Protein AF-A0A2E0KS96-F1 (afdb_monomer_lite)

Structure (mmCIF, N/CA/C/O backbone):
data_AF-A0A2E0KS96-F1
#
_entry.id   AF-A0A2E0KS96-F1
#
loop_
_atom_site.group_PDB
_atom_site.id
_atom_site.type_symbol
_atom_site.label_atom_id
_atom_site.label_alt_id
_atom_site.label_comp_id
_atom_site.label_asym_id
_atom_site.label_entity_id
_atom_site.label_seq_id
_atom_site.pdbx_PDB_ins_code
_atom_site.Cartn_x
_atom_site.Cartn_y
_atom_site.Cartn_z
_atom_site.occupancy
_atom_site.B_iso_or_equiv
_atom_site.auth_seq_id
_atom_site.auth_comp_id
_atom_site.auth_asym_id
_atom_site.auth_atom_id
_atom_site.pdbx_PDB_model_num
ATOM 1 N N . MET A 1 1 ? 9.827 -7.570 -33.670 1.00 41.34 1 MET A N 1
ATOM 2 C CA . MET A 1 1 ? 10.094 -8.066 -32.306 1.00 41.34 1 MET A CA 1
ATOM 3 C C . MET A 1 1 ? 9.637 -6.985 -31.356 1.00 41.34 1 MET A C 1
ATOM 5 O O . MET A 1 1 ? 10.199 -5.901 -31.411 1.00 41.34 1 MET A O 1
ATOM 9 N N . ALA A 1 2 ? 8.572 -7.228 -30.593 1.00 35.59 2 ALA A N 1
ATOM 10 C CA . ALA A 1 2 ? 8.258 -6.368 -29.458 1.00 35.59 2 ALA A CA 1
ATOM 11 C C . ALA A 1 2 ? 9.322 -6.625 -28.376 1.00 35.59 2 ALA A C 1
ATOM 13 O O . ALA A 1 2 ? 9.708 -7.787 -28.212 1.00 35.59 2 ALA A O 1
ATOM 14 N N . PRO A 1 3 ? 9.837 -5.597 -27.688 1.00 42.97 3 PRO A N 1
ATOM 15 C CA . PRO A 1 3 ? 10.655 -5.827 -26.512 1.00 42.97 3 PRO A CA 1
ATOM 16 C C . PRO A 1 3 ? 9.755 -6.458 -25.447 1.00 42.97 3 PRO A C 1
ATOM 18 O O . PRO A 1 3 ? 8.771 -5.866 -25.014 1.00 42.97 3 PRO A O 1
ATOM 21 N N . SER A 1 4 ? 10.049 -7.699 -25.080 1.00 44.81 4 SER A N 1
ATOM 22 C CA . SER A 1 4 ? 9.535 -8.304 -23.858 1.00 44.81 4 SER A CA 1
ATOM 23 C C . SER A 1 4 ? 10.407 -7.792 -22.715 1.00 44.81 4 SER A C 1
ATOM 25 O O . SER A 1 4 ? 11.519 -8.288 -22.534 1.00 44.81 4 SER A O 1
ATOM 27 N N . ALA A 1 5 ? 9.938 -6.771 -22.000 1.00 39.56 5 ALA A N 1
ATOM 28 C CA . ALA A 1 5 ? 10.449 -6.471 -20.672 1.00 39.56 5 ALA A CA 1
ATOM 29 C C . ALA A 1 5 ? 9.904 -7.564 -19.744 1.00 39.56 5 ALA A C 1
ATOM 31 O O . ALA A 1 5 ? 8.696 -7.677 -19.550 1.00 39.56 5 ALA A O 1
ATOM 32 N N . PHE A 1 6 ? 10.782 -8.446 -19.277 1.00 43.94 6 PHE A N 1
ATOM 33 C CA . PHE A 1 6 ? 10.461 -9.322 -18.159 1.00 43.94 6 PHE A CA 1
ATOM 34 C C . PHE A 1 6 ? 10.735 -8.513 -16.897 1.00 43.94 6 PHE A C 1
ATOM 36 O O . PHE A 1 6 ? 11.858 -8.052 -16.708 1.00 43.94 6 PHE A O 1
ATOM 43 N N . ALA A 1 7 ? 9.700 -8.310 -16.088 1.00 44.06 7 ALA A N 1
ATOM 44 C CA . ALA A 1 7 ? 9.826 -7.730 -14.766 1.00 44.06 7 ALA A CA 1
ATOM 45 C C . ALA A 1 7 ? 10.709 -8.639 -13.905 1.00 44.06 7 ALA A C 1
ATOM 47 O O . ALA A 1 7 ? 10.356 -9.795 -13.667 1.00 44.06 7 ALA A O 1
ATOM 48 N N . ASP A 1 8 ? 11.875 -8.155 -13.480 1.00 51.38 8 ASP A N 1
ATOM 49 C CA . ASP A 1 8 ? 12.608 -8.799 -12.392 1.00 51.38 8 ASP A CA 1
ATOM 50 C C . ASP A 1 8 ? 11.995 -8.304 -11.076 1.00 51.38 8 ASP A C 1
ATOM 52 O O . ASP A 1 8 ? 12.445 -7.316 -10.490 1.00 51.38 8 ASP A O 1
ATOM 56 N N . ASP A 1 9 ? 10.907 -8.961 -10.654 1.00 61.72 9 ASP A N 1
ATOM 57 C CA . ASP A 1 9 ? 10.118 -8.616 -9.457 1.00 61.72 9 ASP A CA 1
ATOM 58 C C . ASP A 1 9 ? 10.961 -8.593 -8.168 1.00 61.72 9 ASP A C 1
ATOM 60 O O . ASP A 1 9 ? 10.525 -8.059 -7.150 1.00 61.72 9 ASP A O 1
ATOM 64 N N . ALA A 1 10 ? 12.182 -9.141 -8.195 1.00 73.12 10 ALA A N 1
ATOM 65 C CA . ALA A 1 10 ? 13.102 -9.164 -7.063 1.00 73.12 10 ALA A CA 1
ATOM 66 C C . ALA A 1 10 ? 13.504 -7.767 -6.554 1.00 73.12 10 ALA A C 1
ATOM 68 O O . ALA A 1 10 ? 13.936 -7.654 -5.407 1.00 73.12 10 ALA A O 1
ATOM 69 N N . ASN A 1 11 ? 13.366 -6.724 -7.380 1.00 89.12 11 ASN A N 1
ATOM 70 C CA . ASN A 1 11 ? 13.737 -5.352 -7.017 1.00 89.12 11 ASN A CA 1
ATOM 71 C C . ASN A 1 11 ? 12.546 -4.476 -6.602 1.00 89.12 11 ASN A C 1
ATOM 73 O O . ASN A 1 11 ? 12.747 -3.310 -6.261 1.00 89.12 11 ASN A O 1
ATOM 77 N N . LEU A 1 12 ? 11.322 -5.016 -6.636 1.00 92.19 12 LEU A N 1
ATOM 78 C CA . LEU A 1 12 ? 10.123 -4.307 -6.203 1.00 92.19 12 LEU A CA 1
ATOM 79 C C . LEU A 1 12 ? 9.871 -4.539 -4.713 1.00 92.19 12 LEU A C 1
ATOM 81 O O . LEU A 1 12 ? 9.818 -5.675 -4.239 1.00 92.19 12 LEU A O 1
ATOM 85 N N . SER A 1 13 ? 9.665 -3.457 -3.969 1.00 92.88 13 SER A N 1
ATOM 86 C CA . SER A 1 13 ? 9.286 -3.509 -2.556 1.00 92.88 13 SER A CA 1
ATOM 87 C C . SER A 1 13 ? 8.126 -2.568 -2.260 1.00 92.88 13 SER A C 1
ATOM 89 O O . SER A 1 13 ? 8.065 -1.454 -2.773 1.00 92.88 13 SER A O 1
ATOM 91 N N . LEU A 1 14 ? 7.186 -3.034 -1.435 1.00 92.38 14 LEU A N 1
ATOM 92 C CA . LEU A 1 14 ? 6.072 -2.235 -0.939 1.00 92.38 14 LEU A CA 1
ATOM 93 C C . LEU A 1 14 ? 6.278 -1.980 0.551 1.00 92.38 14 LEU A C 1
ATOM 95 O O . LEU A 1 14 ? 6.235 -2.909 1.361 1.00 92.38 14 LEU A O 1
ATOM 99 N N . ASN A 1 15 ? 6.459 -0.715 0.907 1.00 93.81 15 ASN A N 1
ATOM 100 C CA . ASN A 1 15 ? 6.673 -0.296 2.282 1.00 93.81 15 ASN A CA 1
ATOM 101 C C . ASN A 1 15 ? 5.444 0.473 2.746 1.00 93.81 15 ASN A C 1
ATOM 103 O O . ASN A 1 15 ? 5.201 1.575 2.267 1.00 93.81 15 ASN A O 1
ATOM 107 N N . ALA A 1 16 ? 4.685 -0.105 3.676 1.00 92.75 16 ALA A N 1
ATOM 108 C CA . ALA A 1 16 ? 3.511 0.527 4.265 1.00 92.75 16 ALA A CA 1
ATOM 109 C C . ALA A 1 16 ? 3.767 0.930 5.722 1.00 92.75 16 ALA A C 1
ATOM 111 O O . ALA A 1 16 ? 4.450 0.212 6.461 1.00 92.75 16 ALA A O 1
ATOM 112 N N . ALA A 1 17 ? 3.193 2.054 6.140 1.00 92.75 17 ALA A N 1
ATOM 113 C CA . ALA A 1 17 ? 3.293 2.575 7.495 1.00 92.75 17 ALA A CA 1
ATOM 114 C C . ALA A 1 17 ? 1.920 3.012 8.017 1.00 92.75 17 ALA A C 1
ATOM 116 O O . ALA A 1 17 ? 1.048 3.418 7.255 1.00 92.75 17 ALA A O 1
ATOM 117 N N . LEU A 1 18 ? 1.735 2.908 9.336 1.00 93.62 18 LEU A N 1
ATOM 118 C CA . LEU A 1 18 ? 0.592 3.515 10.013 1.00 93.62 18 LEU A CA 1
ATOM 119 C C . LEU A 1 18 ? 0.907 4.984 10.275 1.00 93.62 18 LEU A C 1
ATOM 121 O O . LEU A 1 18 ? 1.874 5.289 10.977 1.00 93.62 18 LEU A O 1
ATOM 125 N N . GLU A 1 19 ? 0.063 5.871 9.769 1.00 93.69 19 GLU A N 1
ATOM 126 C CA . GLU A 1 19 ? 0.202 7.304 9.989 1.00 93.69 19 GLU A CA 1
ATOM 127 C C . GLU A 1 19 ? -0.487 7.713 11.290 1.00 93.69 19 GLU A C 1
ATOM 129 O O . GLU A 1 19 ? -1.593 7.274 11.606 1.00 93.69 19 GLU A O 1
ATOM 134 N N . GLY A 1 20 ? 0.191 8.540 12.090 1.00 90.06 20 GLY A N 1
ATOM 135 C CA . GLY A 1 20 ? -0.382 9.074 13.329 1.00 90.06 20 GLY A CA 1
ATOM 136 C C . GLY A 1 20 ? -0.763 8.014 14.372 1.00 90.06 20 GLY A C 1
ATOM 137 O O . GLY A 1 20 ? -1.671 8.250 15.173 1.00 90.06 20 GLY A O 1
ATOM 138 N N . ALA A 1 21 ? -0.090 6.856 14.374 1.00 90.19 21 ALA A N 1
ATOM 139 C CA . ALA A 1 21 ? -0.405 5.762 15.287 1.00 90.19 21 ALA A CA 1
ATOM 140 C C . ALA A 1 21 ? -0.402 6.223 16.762 1.00 90.19 21 ALA A C 1
ATOM 142 O O . ALA A 1 21 ? 0.564 6.850 17.206 1.00 90.19 21 ALA A O 1
ATOM 143 N N . PRO A 1 22 ? -1.447 5.907 17.552 1.00 89.69 22 PRO A N 1
ATOM 144 C CA . PRO A 1 22 ? -1.534 6.344 18.940 1.00 89.69 22 PRO A CA 1
ATOM 145 C C . PRO A 1 22 ? -0.378 5.822 19.802 1.00 89.69 22 PRO A C 1
ATOM 147 O O . PRO A 1 22 ? -0.086 4.626 19.779 1.00 89.69 22 PRO A O 1
ATOM 150 N N . ASP A 1 23 ? 0.163 6.663 20.692 1.00 91.00 23 ASP A N 1
ATOM 151 C CA . ASP A 1 23 ? 1.217 6.275 21.655 1.00 91.00 23 ASP A CA 1
ATOM 152 C C . ASP A 1 23 ? 0.822 5.075 22.534 1.00 91.00 23 ASP A C 1
ATOM 154 O O . ASP A 1 23 ? 1.665 4.299 22.984 1.00 91.00 23 ASP A O 1
ATOM 158 N N . LYS A 1 24 ? -0.486 4.902 22.777 1.00 92.75 24 LYS A N 1
ATOM 159 C CA . LYS A 1 24 ? -1.043 3.769 23.534 1.00 92.75 24 LYS A CA 1
ATOM 160 C C . LYS A 1 24 ? -0.850 2.417 22.823 1.00 92.75 24 LYS A C 1
ATOM 162 O O . LYS A 1 24 ? -1.009 1.382 23.464 1.00 92.75 24 LYS A O 1
ATOM 167 N N . GLY A 1 25 ? -0.527 2.419 21.526 1.00 89.88 25 GLY A N 1
ATOM 168 C CA . GLY A 1 25 ? -0.239 1.231 20.718 1.00 89.88 25 GLY A CA 1
ATOM 169 C C . GLY A 1 25 ? -1.466 0.456 20.226 1.00 89.88 25 GLY A C 1
ATOM 170 O O . GLY A 1 25 ? -1.322 -0.648 19.711 1.00 89.88 25 GLY A O 1
ATOM 171 N N . TRP A 1 26 ? -2.675 0.994 20.395 1.00 91.06 26 TRP A N 1
ATOM 172 C CA . TRP A 1 26 ? -3.924 0.381 19.929 1.00 91.06 26 TRP A CA 1
ATOM 173 C C . TRP A 1 26 ? -4.920 1.451 19.478 1.00 91.06 26 TRP A C 1
ATOM 175 O O . TRP A 1 26 ? -4.825 2.597 19.907 1.00 91.06 26 TRP A O 1
ATOM 185 N N . TYR A 1 27 ? -5.891 1.069 18.650 1.00 92.19 27 TYR A N 1
ATOM 186 C CA . TYR A 1 27 ? -7.002 1.919 18.208 1.00 92.19 27 TYR A CA 1
ATOM 187 C C . TYR A 1 27 ? -8.298 1.502 18.912 1.00 92.19 27 TYR A C 1
ATOM 189 O O . TYR A 1 27 ? -8.514 0.320 19.188 1.00 92.19 27 TYR A O 1
ATOM 197 N N . GLY A 1 28 ? -9.131 2.475 19.270 1.00 93.31 28 GLY A N 1
ATOM 198 C CA . GLY A 1 28 ? -10.450 2.275 19.862 1.00 93.31 28 GLY A CA 1
ATOM 199 C C . GLY A 1 28 ? -11.575 2.363 18.832 1.00 93.31 28 GLY A C 1
ATOM 200 O O . GLY A 1 28 ? -11.372 2.732 17.682 1.00 93.31 28 GLY A O 1
ATOM 201 N N . SER A 1 29 ? -12.797 2.048 19.262 1.00 91.56 29 SER A N 1
ATOM 202 C CA . SER A 1 29 ? -13.980 2.217 18.414 1.00 91.56 29 SER A CA 1
ATOM 203 C C . SER A 1 29 ? -14.167 3.687 18.032 1.00 91.56 29 SER A C 1
ATOM 205 O O . SER A 1 29 ? -14.314 4.530 18.915 1.00 91.56 29 SER A O 1
ATOM 207 N N . GLY A 1 30 ? -14.243 3.963 16.730 1.00 91.12 30 GLY A N 1
ATOM 208 C CA . GLY A 1 30 ? -14.391 5.314 16.183 1.00 91.12 30 GLY A CA 1
ATOM 209 C C . GLY A 1 30 ? -13.069 6.038 15.918 1.00 91.12 30 GLY A C 1
ATOM 210 O O . GLY A 1 30 ? -13.108 7.117 15.333 1.00 91.12 30 GLY A O 1
ATOM 211 N N . ASP A 1 31 ? -11.928 5.456 16.306 1.00 94.00 31 ASP A N 1
ATOM 212 C CA . ASP A 1 31 ? -10.626 5.915 15.822 1.00 94.00 31 ASP A CA 1
ATOM 213 C C . ASP A 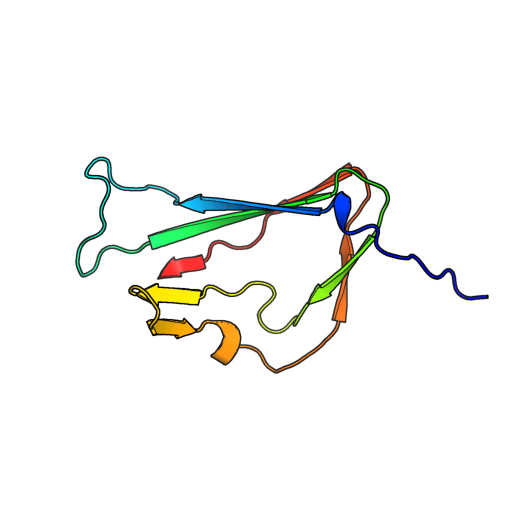1 31 ? -10.485 5.501 14.343 1.00 94.00 31 ASP A C 1
ATOM 215 O O . ASP A 1 31 ? -10.945 4.425 13.961 1.00 94.00 31 ASP A O 1
ATOM 219 N N . VAL A 1 32 ? -9.857 6.350 13.526 1.00 93.56 32 VAL A N 1
ATOM 220 C CA . VAL A 1 32 ? -9.552 6.061 12.115 1.00 93.56 32 VAL A CA 1
ATOM 221 C C . VAL A 1 32 ? -8.115 5.572 12.019 1.00 93.56 32 VAL A C 1
ATOM 223 O O . VAL A 1 32 ? -7.215 6.197 12.586 1.00 93.56 32 VAL A O 1
ATOM 226 N N . VAL A 1 33 ? -7.898 4.475 11.299 1.00 94.69 33 VAL A N 1
ATOM 227 C CA . VAL A 1 33 ? -6.555 3.994 10.968 1.00 94.69 33 VAL A CA 1
ATOM 228 C C . VAL A 1 33 ? -6.18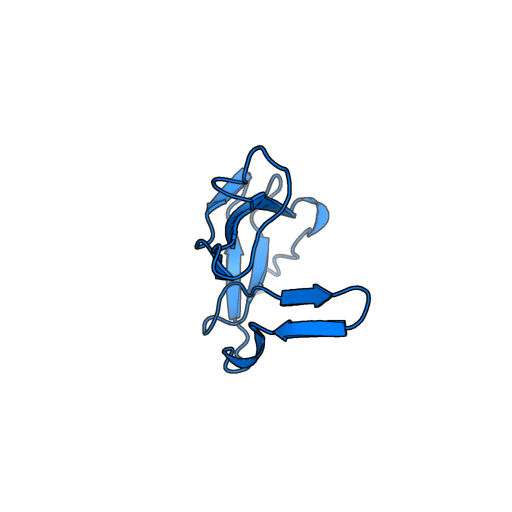8 4.518 9.587 1.00 94.69 33 VAL A C 1
ATOM 230 O O . VAL A 1 33 ? -6.863 4.187 8.619 1.00 94.69 33 VAL A O 1
ATOM 233 N N . GLU A 1 34 ? -5.123 5.312 9.492 1.00 95.06 34 GLU A N 1
ATOM 234 C CA . GLU A 1 34 ? -4.550 5.751 8.216 1.00 95.06 34 GLU A CA 1
ATOM 235 C C . GLU A 1 34 ? -3.295 4.934 7.894 1.00 95.06 34 GLU A C 1
ATOM 237 O O . GLU A 1 34 ? -2.433 4.720 8.752 1.00 95.06 34 GLU A O 1
ATOM 242 N N . ILE A 1 35 ? -3.207 4.465 6.651 1.00 94.94 35 ILE A N 1
ATOM 243 C CA . ILE A 1 35 ? -2.084 3.694 6.131 1.00 94.94 35 ILE A CA 1
ATOM 244 C C . ILE A 1 35 ? -1.548 4.395 4.890 1.00 94.94 35 ILE A C 1
ATOM 246 O O . ILE A 1 35 ? -2.281 4.556 3.916 1.00 94.94 35 ILE A O 1
ATOM 250 N N . SER A 1 36 ? -0.269 4.758 4.911 1.00 94.81 36 SER A N 1
ATOM 251 C CA . SER A 1 36 ? 0.466 5.226 3.737 1.00 94.81 36 SER A CA 1
ATOM 252 C C . SER A 1 36 ? 1.322 4.089 3.179 1.00 94.81 36 SER A C 1
ATOM 254 O O . SER A 1 36 ? 1.704 3.167 3.911 1.00 94.81 36 SER A O 1
ATOM 256 N N . ALA A 1 37 ? 1.623 4.125 1.882 1.00 93.19 37 ALA A N 1
ATOM 257 C CA . ALA A 1 37 ? 2.520 3.154 1.275 1.00 93.19 37 ALA A CA 1
ATOM 258 C C . ALA A 1 37 ? 3.365 3.756 0.151 1.00 93.19 37 ALA A C 1
ATOM 260 O O . ALA A 1 37 ? 2.932 4.647 -0.579 1.00 93.19 37 ALA A O 1
ATOM 261 N N . VAL A 1 38 ? 4.576 3.224 0.003 1.00 95.62 38 VAL A N 1
ATOM 262 C CA . VAL A 1 38 ? 5.509 3.562 -1.072 1.00 95.62 38 VAL A CA 1
ATOM 263 C C . VAL A 1 38 ? 5.925 2.281 -1.780 1.00 95.62 38 VAL A C 1
ATOM 265 O O . VAL A 1 38 ? 6.396 1.335 -1.143 1.00 95.62 38 VAL A O 1
ATOM 268 N N . LEU A 1 39 ? 5.762 2.262 -3.100 1.00 94.56 39 LEU A N 1
ATOM 269 C CA . LEU A 1 39 ? 6.306 1.236 -3.982 1.00 94.56 39 LEU A CA 1
ATOM 270 C C . LEU A 1 39 ? 7.690 1.689 -4.458 1.00 94.56 39 LEU A C 1
ATOM 272 O O . LEU A 1 39 ? 7.812 2.757 -5.050 1.00 94.56 39 LEU A O 1
ATOM 276 N N . SER A 1 40 ? 8.727 0.893 -4.210 1.00 95.56 40 SER A N 1
ATOM 277 C CA . SER A 1 40 ? 10.097 1.184 -4.652 1.00 95.56 40 SER A CA 1
ATOM 278 C C . SER A 1 40 ? 10.563 0.147 -5.666 1.00 95.56 40 SER A C 1
ATOM 280 O O . SER A 1 40 ? 10.320 -1.045 -5.476 1.00 95.56 40 SER A O 1
ATOM 282 N N . ASN A 1 41 ? 11.252 0.598 -6.713 1.00 95.31 41 ASN A N 1
ATOM 283 C CA . ASN A 1 41 ? 11.971 -0.239 -7.665 1.00 95.31 41 ASN A CA 1
ATOM 284 C C . ASN A 1 41 ? 13.460 0.103 -7.628 1.00 95.31 41 ASN A C 1
ATOM 286 O O . ASN A 1 41 ? 13.864 1.139 -8.151 1.00 95.31 41 ASN A O 1
ATOM 290 N N . ASP A 1 42 ? 14.273 -0.789 -7.071 1.00 95.31 42 ASP A N 1
ATOM 291 C CA . ASP A 1 42 ? 15.730 -0.616 -6.984 1.00 95.31 42 ASP A CA 1
ATOM 292 C C . ASP A 1 42 ? 16.489 -1.250 -8.170 1.00 95.31 42 ASP A C 1
ATOM 294 O O . ASP A 1 42 ? 17.716 -1.363 -8.141 1.00 95.31 42 ASP A O 1
ATOM 298 N N . GLY A 1 43 ? 15.768 -1.687 -9.208 1.00 92.12 43 GLY A N 1
ATOM 299 C CA . GLY A 1 43 ? 16.314 -2.334 -10.400 1.00 92.12 43 GLY A CA 1
ATOM 300 C C . GLY A 1 43 ? 16.062 -1.551 -11.688 1.00 92.12 43 GLY A C 1
ATOM 301 O O . GLY A 1 43 ? 15.801 -0.346 -11.676 1.00 92.12 43 GLY A O 1
ATOM 302 N N . ASP A 1 44 ? 16.142 -2.258 -12.817 1.00 94.19 44 ASP A N 1
ATOM 303 C CA . ASP A 1 44 ? 15.780 -1.726 -14.134 1.00 94.19 44 ASP A CA 1
ATOM 304 C C . ASP A 1 44 ? 14.270 -1.431 -14.233 1.00 94.19 44 ASP A C 1
ATOM 306 O O . ASP A 1 44 ? 13.465 -1.884 -13.417 1.00 94.19 44 ASP A O 1
ATOM 310 N N . SER A 1 45 ? 13.868 -0.665 -15.254 1.00 92.69 45 SER A N 1
ATOM 311 C CA . SER A 1 45 ? 12.455 -0.350 -15.490 1.00 92.69 45 SER A CA 1
ATOM 312 C C . SER A 1 45 ? 11.653 -1.627 -15.729 1.00 92.69 45 SER A C 1
ATOM 314 O O . SER A 1 45 ? 12.083 -2.537 -16.444 1.00 92.69 45 SER A O 1
ATOM 316 N N . THR A 1 46 ? 10.479 -1.676 -15.113 1.00 91.19 46 THR A N 1
ATOM 317 C CA . THR A 1 46 ? 9.618 -2.851 -15.058 1.00 91.19 46 THR A CA 1
ATOM 318 C C . THR A 1 46 ? 8.150 -2.448 -15.197 1.00 91.19 46 THR A C 1
ATOM 320 O O . THR A 1 46 ? 7.824 -1.267 -15.277 1.00 91.19 46 THR A O 1
ATOM 323 N N . SER A 1 47 ? 7.249 -3.424 -15.238 1.00 90.81 47 SER A N 1
ATOM 324 C CA . SER A 1 47 ? 5.807 -3.189 -15.246 1.00 90.81 47 SER A CA 1
ATOM 325 C C . SER A 1 47 ? 5.102 -4.188 -14.342 1.00 90.81 47 SER A C 1
ATOM 327 O O . SER A 1 47 ? 5.377 -5.386 -14.433 1.00 90.81 47 SER A O 1
ATOM 329 N N . ILE A 1 48 ? 4.148 -3.717 -13.543 1.00 89.94 48 ILE A N 1
ATOM 330 C CA . ILE A 1 48 ? 3.275 -4.564 -12.722 1.00 89.94 48 ILE A CA 1
ATOM 331 C C . ILE A 1 48 ? 1.853 -4.582 -13.277 1.00 89.94 48 ILE A C 1
ATOM 333 O O . ILE A 1 48 ? 1.445 -3.679 -14.007 1.00 89.94 48 ILE A O 1
ATOM 337 N N . VAL A 1 49 ? 1.083 -5.614 -12.933 1.00 90.50 49 VAL A N 1
ATOM 338 C CA . VAL A 1 49 ? -0.343 -5.680 -13.273 1.00 90.50 49 VAL A CA 1
ATOM 339 C C . VAL A 1 49 ? -1.161 -5.106 -12.125 1.00 90.50 49 VAL A C 1
ATOM 341 O O . VAL A 1 49 ? -1.054 -5.579 -10.996 1.00 90.50 49 VAL A O 1
ATOM 344 N N . VAL A 1 50 ? -2.009 -4.130 -12.439 1.00 90.81 50 VAL A N 1
ATOM 345 C CA . VAL A 1 50 ? -2.916 -3.473 -11.492 1.00 90.81 50 VAL A CA 1
ATOM 346 C C . VAL A 1 50 ? -4.347 -3.460 -12.026 1.00 90.81 50 VAL A C 1
ATOM 348 O O . VAL A 1 50 ? -4.576 -3.558 -13.241 1.00 90.81 50 VAL A O 1
ATOM 351 N N . ASP A 1 51 ? -5.311 -3.311 -11.118 1.00 93.75 51 ASP A N 1
ATOM 352 C CA . ASP A 1 51 ? -6.675 -2.934 -11.475 1.00 93.75 51 ASP A CA 1
ATOM 353 C C . ASP A 1 51 ? -6.821 -1.405 -11.356 1.00 93.75 51 ASP A C 1
ATOM 355 O O . ASP A 1 51 ? -6.956 -0.896 -10.245 1.00 93.75 51 ASP A O 1
ATOM 359 N N . PRO A 1 52 ? -6.850 -0.662 -12.477 1.00 90.88 52 PRO A N 1
ATOM 360 C CA . PRO A 1 52 ? -6.897 0.805 -12.479 1.00 90.88 52 PRO A CA 1
ATOM 361 C C . PRO A 1 52 ? -8.190 1.409 -11.905 1.00 90.88 52 PRO A C 1
ATOM 363 O O . PRO A 1 52 ? -8.360 2.624 -11.914 1.00 90.88 52 PRO A O 1
ATOM 366 N N . SER A 1 53 ? -9.172 0.593 -11.514 1.00 93.31 53 SER A N 1
ATOM 367 C CA . SER A 1 53 ? -10.386 1.089 -10.855 1.00 93.31 53 SER A CA 1
ATOM 368 C C . SER A 1 53 ? -10.223 1.299 -9.350 1.00 93.31 53 SER A C 1
ATOM 370 O O . SER A 1 53 ? -11.046 1.991 -8.752 1.00 93.31 53 SER A O 1
ATOM 372 N N . CYS A 1 54 ? -9.186 0.710 -8.758 1.00 90.75 54 CYS A N 1
ATOM 373 C CA . CYS A 1 54 ? -8.893 0.809 -7.334 1.00 90.75 54 CYS A CA 1
ATOM 374 C C . CYS A 1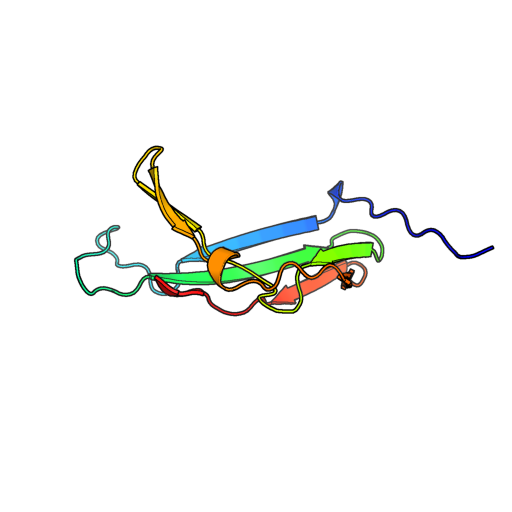 54 ? -7.410 1.092 -7.045 1.00 90.75 54 CYS A C 1
ATOM 376 O O . CYS A 1 54 ? -7.140 1.679 -6.007 1.00 90.75 54 CYS A O 1
ATOM 378 N N . ASP A 1 55 ? -6.497 0.754 -7.969 1.00 86.31 55 ASP A N 1
ATOM 379 C CA . ASP A 1 55 ? -5.030 0.870 -7.886 1.00 86.31 55 ASP A CA 1
ATOM 380 C C . ASP A 1 55 ? -4.428 0.089 -6.703 1.00 86.31 55 ASP A C 1
ATOM 382 O O . ASP A 1 55 ? -3.815 -0.966 -6.897 1.00 86.31 55 ASP A O 1
ATOM 386 N N . GLU A 1 56 ? -4.706 0.526 -5.479 1.00 89.50 56 GLU A N 1
ATOM 387 C CA . GLU A 1 56 ? -4.370 -0.133 -4.225 1.00 89.50 56 GLU A CA 1
ATOM 388 C C . GLU A 1 56 ? -5.622 -0.442 -3.394 1.00 89.50 56 GLU A C 1
ATOM 390 O O . GLU A 1 56 ? -6.641 0.245 -3.433 1.00 89.50 56 GLU A O 1
ATOM 395 N N . VAL A 1 57 ? -5.556 -1.509 -2.599 1.00 93.50 57 VAL A N 1
ATOM 396 C CA . VAL A 1 57 ? -6.680 -1.951 -1.767 1.00 93.50 57 VAL A CA 1
ATOM 397 C C . VAL A 1 57 ? -6.224 -2.272 -0.358 1.00 93.50 57 VAL A C 1
ATOM 399 O O . VAL A 1 57 ? -5.183 -2.895 -0.142 1.00 93.50 57 VAL A O 1
ATOM 402 N N . LEU A 1 58 ? -7.057 -1.907 0.613 1.00 93.75 58 LEU A N 1
ATOM 403 C CA . LEU A 1 58 ? -6.873 -2.296 2.002 1.00 93.75 58 LEU A CA 1
ATOM 404 C C . LEU A 1 58 ? -7.700 -3.544 2.284 1.00 93.75 58 LEU A C 1
ATOM 406 O O . LEU A 1 58 ? -8.884 -3.621 1.964 1.00 93.75 58 LEU A O 1
ATOM 410 N N . ARG A 1 59 ? -7.079 -4.521 2.931 1.00 94.19 59 ARG A N 1
ATOM 411 C CA . ARG A 1 59 ? -7.764 -5.678 3.495 1.00 94.19 59 ARG A CA 1
ATOM 412 C C . ARG A 1 59 ? -7.423 -5.759 4.970 1.00 94.19 59 ARG A C 1
ATOM 414 O O . ARG A 1 59 ? -6.264 -5.605 5.348 1.00 94.19 59 ARG A O 1
ATOM 421 N N . VAL A 1 60 ? -8.434 -5.986 5.799 1.00 92.81 60 VAL A N 1
ATOM 422 C CA . VAL A 1 60 ? -8.265 -6.062 7.253 1.00 92.81 60 VAL A CA 1
ATOM 423 C C . VAL A 1 60 ? -8.702 -7.433 7.721 1.00 92.81 60 VAL A C 1
ATOM 425 O O . VAL A 1 60 ? -9.802 -7.892 7.406 1.00 92.81 60 VAL A O 1
ATOM 428 N N . TRP A 1 61 ? -7.844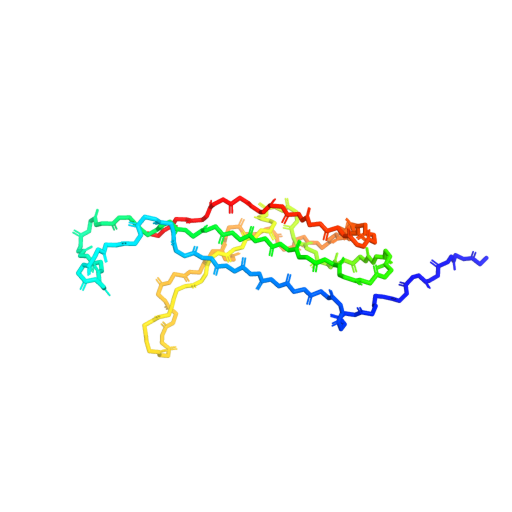 -8.077 8.505 1.00 94.50 61 TRP A N 1
ATOM 429 C CA . TRP A 1 61 ? -8.106 -9.381 9.095 1.00 94.50 61 TRP A CA 1
ATOM 430 C C . TRP A 1 61 ? -8.195 -9.276 10.612 1.00 94.50 61 TRP A C 1
ATOM 432 O O . TRP A 1 61 ? -7.366 -8.645 11.264 1.00 94.50 61 TRP A O 1
ATOM 442 N N . SER A 1 62 ? -9.176 -9.966 11.181 1.0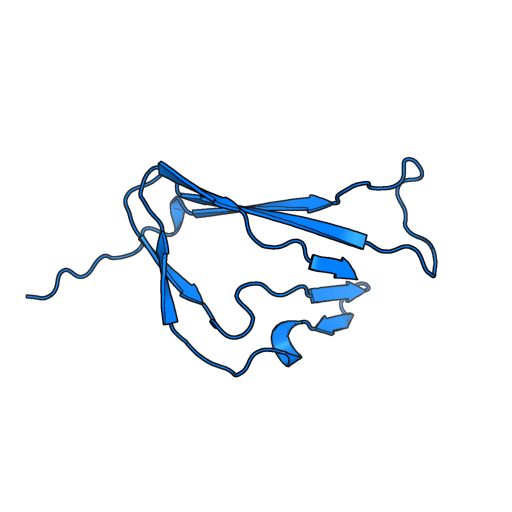0 93.12 62 SER A N 1
ATOM 443 C CA . SER A 1 62 ? -9.213 -10.301 12.598 1.00 93.12 62 SER A CA 1
ATOM 444 C C . SER A 1 62 ? -8.868 -11.778 12.742 1.00 93.12 62 SER A C 1
ATOM 446 O O . SER A 1 62 ? -9.661 -12.654 12.388 1.00 93.12 62 SER A O 1
ATOM 448 N N . GLN A 1 63 ? -7.659 -12.062 13.231 1.00 93.94 63 GLN A N 1
ATOM 449 C CA . GLN A 1 63 ? -7.082 -13.410 13.254 1.00 93.94 63 GLN A CA 1
ATOM 450 C C . GLN A 1 63 ? -7.022 -14.015 11.839 1.00 93.94 63 GLN A C 1
ATOM 452 O O . GLN A 1 63 ? -6.164 -13.638 11.051 1.00 93.94 63 GLN A O 1
ATOM 457 N N . THR A 1 64 ? -7.927 -14.937 11.507 1.00 94.62 64 THR A N 1
ATOM 458 C CA . THR A 1 64 ? -8.041 -15.566 10.179 1.00 94.62 64 THR A CA 1
ATOM 459 C C . THR A 1 64 ? -9.268 -15.094 9.397 1.00 94.62 64 THR A C 1
ATOM 461 O O . THR A 1 64 ? -9.420 -15.448 8.230 1.00 94.62 64 THR A O 1
ATOM 464 N N . SER A 1 65 ? -10.141 -14.291 10.013 1.00 96.88 65 SER A N 1
ATOM 465 C CA . SER A 1 65 ? -11.345 -13.772 9.369 1.00 96.88 65 SER A CA 1
ATOM 466 C C . SER A 1 65 ? -11.040 -12.457 8.673 1.00 96.88 65 SER A C 1
ATOM 468 O O . SER A 1 65 ? -10.599 -11.507 9.317 1.00 96.88 65 SER A O 1
ATOM 470 N N . LEU A 1 66 ? -11.337 -12.374 7.381 1.00 94.81 66 LEU A N 1
ATOM 471 C CA . LEU A 1 66 ? -11.386 -11.102 6.668 1.00 94.81 66 LEU A CA 1
ATOM 472 C C . LEU A 1 66 ? -12.583 -10.298 7.200 1.00 94.81 66 LEU A C 1
ATOM 474 O O . LEU A 1 66 ? -13.699 -10.816 7.238 1.00 94.81 66 LEU A O 1
ATOM 478 N N . VAL A 1 67 ? -12.342 -9.079 7.680 1.00 95.19 67 VAL A N 1
ATOM 479 C CA . VAL A 1 67 ? -13.372 -8.182 8.242 1.00 95.19 67 VAL A CA 1
ATOM 480 C C . VAL A 1 67 ? -13.616 -6.948 7.377 1.00 95.19 67 VAL A C 1
ATOM 482 O O . VAL A 1 67 ? -14.662 -6.320 7.501 1.00 95.19 67 VAL A O 1
ATOM 485 N N . PHE A 1 68 ? -12.681 -6.626 6.485 1.00 94.06 68 PHE A N 1
ATOM 486 C CA . PHE A 1 68 ? -12.835 -5.605 5.457 1.00 94.06 68 PHE A CA 1
ATOM 487 C C . PHE A 1 68 ? -12.091 -6.045 4.199 1.00 94.06 68 PHE A C 1
ATOM 489 O O . PHE A 1 68 ? -10.930 -6.452 4.298 1.00 94.06 68 PHE A O 1
ATOM 496 N N . ASP A 1 69 ? -12.747 -5.958 3.041 1.00 95.44 69 ASP A N 1
ATOM 497 C CA . ASP A 1 69 ? -12.149 -6.254 1.741 1.00 95.44 69 ASP A CA 1
ATOM 498 C C . ASP A 1 69 ? -12.319 -5.082 0.767 1.00 95.44 69 ASP A C 1
ATOM 500 O O . ASP A 1 69 ? -13.375 -4.894 0.171 1.00 95.44 69 ASP A O 1
ATOM 504 N N . GLY A 1 70 ? -11.255 -4.303 0.570 1.00 93.31 70 GLY A N 1
ATOM 505 C CA . GLY A 1 70 ? -11.240 -3.210 -0.400 1.00 93.31 70 GLY A CA 1
ATOM 506 C C . GLY A 1 70 ? -11.324 -3.668 -1.860 1.00 93.31 70 GLY A C 1
ATOM 507 O O . GLY A 1 70 ? -11.628 -2.851 -2.724 1.00 93.31 70 GLY A O 1
ATOM 508 N N . THR A 1 71 ? -11.109 -4.956 -2.160 1.00 93.25 71 THR A N 1
ATOM 509 C CA . THR A 1 71 ? -11.236 -5.462 -3.541 1.00 93.25 71 THR A CA 1
ATOM 510 C C . THR A 1 71 ? -12.667 -5.470 -4.055 1.00 93.25 71 THR A C 1
ATOM 512 O O . THR A 1 71 ? -12.864 -5.470 -5.267 1.00 93.25 71 THR A O 1
ATOM 515 N N . ASP A 1 72 ? -13.662 -5.392 -3.168 1.00 92.81 72 ASP A N 1
ATOM 516 C CA . ASP A 1 72 ? -15.071 -5.278 -3.553 1.00 92.81 72 ASP A CA 1
ATOM 517 C C . ASP A 1 72 ? -15.363 -3.981 -4.336 1.00 92.81 72 ASP A C 1
ATOM 519 O O . ASP A 1 72 ? -16.361 -3.900 -5.054 1.00 92.81 72 ASP A O 1
ATOM 523 N N . ALA A 1 73 ? -14.495 -2.967 -4.221 1.00 89.25 73 ALA A N 1
ATOM 524 C CA . ALA A 1 73 ? -14.580 -1.721 -4.984 1.00 89.25 73 ALA A CA 1
ATOM 525 C C . ALA A 1 73 ? -13.956 -1.820 -6.391 1.00 89.25 73 ALA A C 1
ATOM 527 O O . ALA A 1 73 ? -14.208 -0.955 -7.232 1.00 89.25 73 ALA A O 1
ATOM 528 N N . CYS A 1 74 ? -13.158 -2.856 -6.658 1.00 93.81 74 CYS A N 1
ATOM 529 C CA . CYS A 1 74 ? -12.480 -3.036 -7.934 1.00 93.81 74 CYS A CA 1
ATOM 530 C C . CYS A 1 74 ? -13.439 -3.584 -9.008 1.00 93.81 74 CYS A C 1
ATOM 532 O O . CYS A 1 74 ? -14.322 -4.402 -8.749 1.00 93.81 74 CYS A O 1
ATOM 534 N N . LEU A 1 75 ? -13.240 -3.167 -10.257 1.00 96.06 75 LEU A N 1
ATOM 535 C CA . LEU A 1 75 ? -14.045 -3.559 -11.417 1.00 96.06 75 LEU A CA 1
A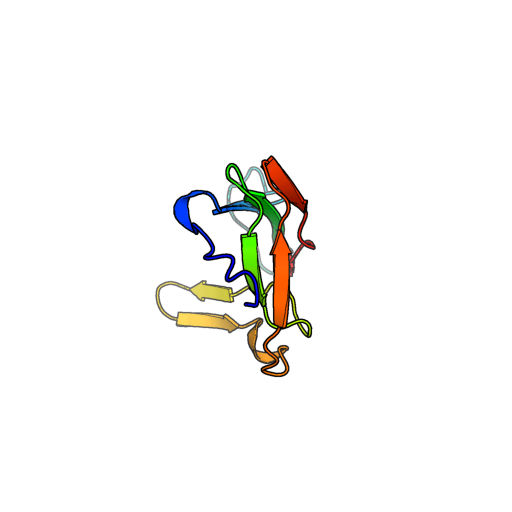TOM 536 C C . LEU A 1 75 ? -13.506 -4.804 -12.143 1.00 96.06 75 LEU A C 1
ATOM 538 O O . LEU A 1 75 ? -14.046 -5.182 -13.186 1.00 96.06 75 LEU A O 1
ATOM 542 N N . GLY A 1 76 ? -12.447 -5.433 -11.631 1.00 92.38 76 GLY A N 1
ATOM 543 C CA . GLY A 1 76 ? -11.806 -6.602 -12.231 1.00 92.38 76 GLY A CA 1
ATOM 544 C C . GLY A 1 76 ? -11.053 -6.274 -13.522 1.00 92.38 76 GLY A C 1
ATOM 545 O O . GLY A 1 76 ? -10.970 -7.113 -14.421 1.00 92.38 76 GLY A O 1
ATOM 546 N N . GLN A 1 77 ? -10.558 -5.043 -13.658 1.00 92.50 77 GLN A N 1
ATOM 547 C CA . GLN A 1 77 ? -9.747 -4.642 -14.802 1.00 92.50 77 GLN A CA 1
ATOM 548 C C . GLN A 1 77 ? -8.293 -5.083 -14.608 1.00 92.50 77 GLN A C 1
ATOM 550 O O . GLN A 1 77 ? -7.827 -5.304 -13.498 1.00 92.50 77 GLN A O 1
ATOM 555 N N . SER A 1 78 ? -7.562 -5.220 -15.712 1.00 92.50 78 SER A N 1
ATOM 556 C CA . SER A 1 78 ? -6.153 -5.613 -15.699 1.00 92.50 78 SER A CA 1
ATOM 557 C C . SER A 1 78 ? -5.391 -4.722 -16.664 1.00 92.50 78 SER A C 1
ATOM 559 O O . SER A 1 78 ? -5.622 -4.779 -17.876 1.00 92.50 78 SER A O 1
ATOM 561 N N . ARG A 1 79 ? -4.480 -3.903 -16.141 1.00 90.31 79 ARG A N 1
ATOM 562 C CA . ARG A 1 79 ? -3.587 -3.052 -16.936 1.00 90.31 79 ARG A CA 1
ATOM 563 C C . ARG A 1 79 ? -2.162 -3.117 -16.408 1.00 90.31 79 ARG A C 1
ATOM 565 O O . ARG A 1 79 ? -1.949 -3.365 -15.229 1.00 90.31 79 ARG A O 1
ATOM 572 N N . GLY A 1 80 ? -1.205 -2.902 -17.307 1.00 91.12 80 GLY A N 1
ATOM 573 C CA . GLY A 1 80 ? 0.185 -2.683 -16.926 1.00 91.12 80 GLY A CA 1
ATOM 574 C C . GLY A 1 80 ? 0.357 -1.267 -16.382 1.00 91.12 80 GLY A C 1
ATOM 575 O O . GLY A 1 80 ? -0.070 -0.317 -17.042 1.00 91.12 80 GLY A O 1
ATOM 576 N N . MET A 1 81 ? 0.956 -1.147 -15.203 1.00 90.69 81 MET A N 1
ATOM 577 C CA . MET A 1 81 ? 1.519 0.092 -14.675 1.00 90.69 81 MET A CA 1
ATOM 578 C C . MET A 1 81 ? 3.035 0.011 -14.836 1.00 90.69 81 MET A C 1
ATOM 580 O O . MET A 1 81 ? 3.663 -0.915 -14.318 1.00 90.69 81 MET A O 1
ATOM 584 N N . ASP A 1 82 ? 3.600 0.959 -15.578 1.00 92.81 82 ASP A N 1
ATOM 585 C CA . ASP A 1 82 ? 5.043 1.064 -15.774 1.00 92.81 82 ASP A CA 1
ATOM 586 C C . ASP A 1 82 ? 5.689 1.660 -14.520 1.00 92.81 82 ASP A C 1
ATOM 588 O O . ASP A 1 82 ? 5.208 2.658 -13.981 1.00 92.81 82 ASP A O 1
ATOM 592 N N . ILE A 1 83 ? 6.783 1.048 -14.070 1.00 93.38 83 ILE A N 1
ATOM 593 C CA . ILE A 1 83 ? 7.587 1.492 -12.935 1.00 93.38 83 ILE A CA 1
ATOM 594 C C . ILE A 1 83 ? 8.997 1.793 -13.442 1.00 93.38 83 ILE A C 1
ATOM 596 O O . ILE A 1 83 ? 9.684 0.936 -14.014 1.00 93.38 83 ILE A O 1
ATOM 600 N N . ASP A 1 84 ? 9.438 3.029 -13.242 1.00 95.06 84 ASP A N 1
ATOM 601 C CA . ASP A 1 84 ? 10.748 3.479 -13.698 1.00 95.06 84 ASP A CA 1
ATOM 602 C C . ASP A 1 84 ? 11.881 2.794 -12.917 1.00 95.06 84 ASP A C 1
ATOM 604 O O . ASP A 1 84 ? 11.703 2.334 -11.786 1.00 95.06 84 ASP A O 1
ATOM 608 N N . ALA A 1 85 ? 13.063 2.719 -13.527 1.00 94.62 85 ALA A N 1
ATOM 609 C CA . ALA A 1 85 ? 14.265 2.204 -12.873 1.00 94.62 85 ALA A CA 1
ATOM 610 C C . ALA A 1 85 ? 14.690 3.111 -11.707 1.00 94.62 85 ALA A C 1
ATOM 612 O O . ALA A 1 85 ? 14.676 4.334 -11.862 1.00 94.62 85 ALA A O 1
ATOM 613 N N . PHE A 1 86 ? 15.135 2.528 -10.589 1.00 95.50 86 PHE A N 1
ATOM 614 C CA . PHE A 1 86 ? 15.617 3.269 -9.409 1.00 95.50 86 PHE A CA 1
ATOM 615 C C . PHE A 1 86 ? 14.632 4.356 -8.942 1.00 95.50 86 PHE A C 1
ATOM 617 O O . PHE A 1 86 ? 15.018 5.507 -8.715 1.00 95.50 86 PHE A O 1
ATOM 624 N N . SER A 1 87 ? 13.347 4.007 -8.867 1.00 96.00 87 SER A N 1
ATOM 625 C CA . SER A 1 87 ? 12.258 4.953 -8.620 1.00 96.00 87 SER A CA 1
ATOM 626 C C . SER A 1 87 ? 11.415 4.573 -7.408 1.00 96.00 87 SER A C 1
ATOM 628 O O . SER A 1 87 ? 11.389 3.423 -6.970 1.00 96.00 87 SER A O 1
ATOM 630 N N . THR A 1 88 ? 10.715 5.567 -6.867 1.00 95.81 88 THR A N 1
ATOM 631 C CA . THR A 1 88 ? 9.718 5.394 -5.810 1.00 95.81 88 THR A CA 1
ATOM 632 C C . THR A 1 88 ? 8.404 6.022 -6.248 1.00 95.81 88 THR A C 1
ATOM 634 O O . THR A 1 88 ? 8.388 7.159 -6.724 1.00 95.81 88 THR A O 1
ATOM 637 N N . THR A 1 89 ? 7.304 5.310 -6.043 1.00 94.56 89 THR A N 1
ATOM 638 C CA . THR A 1 89 ? 5.939 5.768 -6.295 1.00 94.56 89 THR A CA 1
ATOM 639 C C . THR A 1 89 ? 5.187 5.818 -4.970 1.00 94.56 89 THR A C 1
ATOM 641 O O . THR A 1 89 ? 5.011 4.793 -4.312 1.00 94.56 89 THR A O 1
ATOM 644 N N . GLU A 1 90 ? 4.764 7.014 -4.564 1.00 94.88 90 GLU A N 1
ATOM 645 C CA . GLU A 1 90 ? 3.848 7.186 -3.432 1.00 94.88 90 GLU A CA 1
ATOM 646 C C . GLU A 1 90 ? 2.446 6.725 -3.850 1.00 94.88 90 GLU A C 1
ATOM 648 O O . GLU A 1 90 ? 1.936 7.154 -4.888 1.00 94.88 90 GLU A O 1
ATOM 653 N N . LEU A 1 91 ? 1.847 5.833 -3.061 1.00 93.06 91 LEU A N 1
ATOM 654 C CA . LEU A 1 91 ? 0.467 5.376 -3.240 1.00 93.06 91 LEU A CA 1
ATOM 655 C C . LEU A 1 91 ? -0.483 6.253 -2.416 1.00 93.06 91 LEU A C 1
ATOM 657 O O . LEU A 1 91 ? -0.043 6.966 -1.508 1.00 93.06 91 LEU A O 1
ATOM 661 N N . ASN A 1 92 ? -1.787 6.212 -2.702 1.00 92.50 92 ASN A N 1
ATOM 662 C CA . ASN A 1 92 ? -2.733 6.990 -1.908 1.00 92.50 92 ASN A CA 1
ATOM 663 C C . ASN A 1 92 ? -2.850 6.416 -0.487 1.00 92.50 92 ASN A C 1
ATOM 665 O O . ASN A 1 92 ? -2.738 5.207 -0.265 1.00 92.50 92 ASN A O 1
ATOM 669 N N . SER A 1 93 ? -3.128 7.292 0.484 1.00 93.75 93 SER A N 1
ATOM 670 C CA . SER A 1 93 ? -3.475 6.853 1.836 1.00 93.75 93 SER A CA 1
ATOM 671 C C . SER A 1 93 ? -4.777 6.052 1.823 1.00 93.75 93 SER A C 1
ATOM 673 O O . SER A 1 93 ? -5.778 6.466 1.229 1.00 93.75 93 SER A O 1
ATOM 675 N N . LEU A 1 94 ? -4.781 4.934 2.545 1.00 94.94 94 LEU A N 1
ATOM 676 C CA . LEU A 1 94 ? -5.957 4.102 2.776 1.00 94.94 94 LEU A CA 1
ATOM 677 C C . LEU A 1 94 ? -6.427 4.241 4.222 1.00 94.94 94 LEU A C 1
ATOM 679 O O . LEU A 1 94 ? -5.625 4.434 5.135 1.00 94.94 94 LEU A O 1
ATOM 683 N N . PHE A 1 95 ? -7.739 4.121 4.426 1.00 93.75 95 PHE A N 1
ATOM 684 C CA . PHE A 1 95 ? -8.381 4.358 5.718 1.00 93.75 95 PHE A CA 1
ATOM 685 C C . PHE A 1 95 ? -9.280 3.185 6.114 1.00 93.75 95 PHE A C 1
ATOM 687 O O . PHE A 1 95 ? -9.959 2.611 5.256 1.00 93.75 95 PHE A O 1
ATOM 694 N N . TRP A 1 96 ? -9.314 2.864 7.408 1.00 91.62 96 TRP A N 1
ATOM 695 C CA . TRP A 1 96 ? -10.250 1.910 8.014 1.00 91.62 96 TRP A CA 1
ATOM 696 C C . TRP A 1 96 ? -10.886 2.474 9.283 1.00 91.62 96 TRP A C 1
ATOM 698 O O . TRP A 1 96 ? -10.152 3.109 10.079 1.00 91.62 96 TRP A O 1
#

Secondary structure (DSSP, 8-state):
--------GGGEEEEEEEET--TTSS--TTPPPEEEEEEEE-SS-EEEEE-TTTSS--EEEETTEEEEEGGGG-----EEEEE-TTEEEEPPPEE-

Sequence (96 aa):
MAPSAFADDANLSLNAALEGAPDKGWYGSGDVVEISAVLSNDGDSTSIVVDPSCDEVLRVWSQTSLVFDGTDACLGQSRGMDIDAFSTTELNSLFW

Foldseek 3Di:
DPDPDDDPCVQKDKDKDWPPQDPVNDDDPPDKTKMWIKIFGQAAKDKDKAQVQQRDWDWDDDPPDTPDTRCVRGPPDIDIDIDHHGDMDIDDMDMD

pLDDT: mean 88.28, std 14.34, range [35.59, 96.88]

Radius of gyration: 16.29 Å; chains: 1; bounding box: 31×25×56 Å